Protein AF-A0A1Y6CKA3-F1 (afdb_monomer_lite)

pLDDT: mean 88.98, std 17.01, range [39.72, 98.75]

Secondary structure (DSSP, 8-state):
---------------TT----HHHHHHHHHHHHHTTPPEEEEEEEE---TTTS-SPPPSTT---TT-TTT-TTTTSTTSHHHHHHH-TTSEEEP-PPPS-TTEEEEEEEEEEEEETTEEEEEEEEEEEE-GGGHHHHTT--

Foldseek 3Di:
DDDDDDPPPPPPPPVPDPPCPPVNVVVVVVVCLVVQHAAEDEAQDQFAAQVAPPDDDDDDPLHQLQCQCSHPQHNPDCHPPPVQVVDPQKDKDDDDDDPPPQWNDWTKIWHWDQDPNGTHIYIYIYTRGRNNCSVVSVVVD

Radius of gyration: 22.12 Å; chains: 1; bounding box: 60×66×43 Å

Sequence (141 aa):
MAAKYVILCLLCICPLFAHAGLEQVKARMAEDARRGKPFVAHVTVALCDNASQGIVPVGNGLCDGDAPSKNLYWGALYGVKSYFAKHKEWLQLTADKPADTRILERVVFTRTLQYDGLPVSVYLVADAWRGKYIRGATQSY

Structure (mmCIF, N/CA/C/O backbone):
data_AF-A0A1Y6CKA3-F1
#
_entry.id   AF-A0A1Y6CKA3-F1
#
loop_
_atom_site.group_PDB
_atom_site.id
_atom_site.type_symbol
_atom_site.label_atom_id
_atom_site.label_alt_id
_atom_site.label_comp_id
_atom_site.label_asym_id
_atom_site.label_entity_id
_atom_site.label_seq_id
_atom_site.pdbx_PDB_ins_code
_atom_site.Cartn_x
_atom_site.Cartn_y
_atom_site.Cartn_z
_atom_site.occupancy
_atom_site.B_iso_or_equiv
_atom_site.auth_seq_id
_atom_site.auth_comp_id
_atom_site.auth_asym_id
_atom_site.auth_atom_id
_atom_site.pdbx_PDB_model_num
ATOM 1 N N . MET A 1 1 ? -47.623 -53.111 6.952 1.00 39.72 1 MET A N 1
ATOM 2 C CA . MET A 1 1 ? -47.319 -52.644 5.582 1.00 39.72 1 MET A CA 1
ATOM 3 C C . MET A 1 1 ? -46.892 -51.180 5.649 1.00 39.72 1 MET A C 1
ATOM 5 O O . MET A 1 1 ? -47.673 -50.362 6.103 1.00 39.72 1 MET A O 1
ATOM 9 N N . ALA A 1 2 ? -45.626 -50.935 5.292 1.00 40.84 2 ALA A N 1
ATOM 10 C CA . ALA A 1 2 ? -44.924 -49.686 4.952 1.00 40.84 2 ALA A CA 1
ATOM 11 C C . ALA A 1 2 ? -45.274 -48.360 5.673 1.00 40.84 2 ALA A C 1
ATOM 13 O O . ALA A 1 2 ? -46.186 -47.633 5.281 1.00 40.84 2 ALA A O 1
ATOM 14 N N . ALA A 1 3 ? -44.419 -47.984 6.631 1.00 41.06 3 ALA A N 1
ATOM 15 C CA . ALA A 1 3 ? -44.240 -46.607 7.085 1.00 41.06 3 ALA A CA 1
ATOM 16 C C . ALA A 1 3 ? -43.585 -45.765 5.972 1.00 41.06 3 ALA A C 1
ATOM 18 O O . ALA A 1 3 ? -42.507 -46.096 5.477 1.00 41.06 3 ALA A O 1
ATOM 19 N N . LYS A 1 4 ? -44.251 -44.681 5.562 1.00 44.41 4 LYS A N 1
ATOM 20 C CA . LYS A 1 4 ? -43.739 -43.714 4.584 1.00 44.41 4 LYS A CA 1
ATOM 21 C C . LYS A 1 4 ? -42.806 -42.728 5.291 1.00 44.41 4 LYS A C 1
ATOM 23 O O . LYS A 1 4 ? -43.269 -41.813 5.963 1.00 44.41 4 LYS A O 1
ATOM 28 N N . TYR A 1 5 ? -41.499 -42.918 5.135 1.00 44.94 5 TYR A N 1
ATOM 29 C CA . TYR A 1 5 ? -40.492 -41.929 5.512 1.00 44.94 5 TYR A CA 1
ATOM 30 C C . TYR A 1 5 ? -40.524 -40.769 4.510 1.00 44.94 5 TYR A C 1
ATOM 32 O O . TYR A 1 5 ? -40.141 -40.928 3.353 1.00 44.94 5 TYR A O 1
ATOM 40 N N . VAL A 1 6 ? -40.989 -39.600 4.948 1.00 45.78 6 VAL A N 1
ATOM 41 C CA . VAL A 1 6 ? -40.806 -38.341 4.216 1.00 45.78 6 VAL A CA 1
ATOM 42 C C . VAL A 1 6 ? -39.429 -37.806 4.597 1.00 45.78 6 VAL A C 1
ATOM 44 O O . VAL A 1 6 ? -39.242 -37.236 5.668 1.00 45.78 6 VAL A O 1
ATOM 47 N N . ILE A 1 7 ? -38.443 -38.040 3.733 1.00 48.41 7 ILE A N 1
ATOM 48 C CA . ILE A 1 7 ? -37.126 -37.406 3.819 1.00 48.41 7 ILE A CA 1
ATOM 49 C C . ILE A 1 7 ? -37.310 -35.957 3.359 1.00 48.41 7 ILE A C 1
ATOM 51 O O . ILE A 1 7 ? -37.393 -35.674 2.164 1.00 48.41 7 ILE A O 1
ATOM 55 N N . LEU A 1 8 ? -37.419 -35.035 4.316 1.00 43.16 8 LEU A N 1
ATOM 56 C CA . LEU A 1 8 ? -37.364 -33.601 4.054 1.00 43.16 8 LEU A CA 1
ATOM 57 C C . LEU A 1 8 ? -35.898 -33.236 3.788 1.00 43.16 8 LEU A C 1
ATOM 59 O O . LEU A 1 8 ? -35.121 -32.975 4.704 1.00 43.16 8 LEU A O 1
ATOM 63 N N . CYS A 1 9 ? -35.507 -33.285 2.518 1.00 42.47 9 CYS A N 1
ATOM 64 C CA . CYS A 1 9 ? -34.200 -32.837 2.060 1.00 42.47 9 CYS A CA 1
ATOM 65 C C . CYS A 1 9 ? -34.147 -31.303 2.166 1.00 42.47 9 CYS A C 1
ATOM 67 O O . CYS A 1 9 ? -34.546 -30.591 1.245 1.00 42.47 9 CYS A O 1
ATOM 69 N N . LEU A 1 10 ? -33.692 -30.790 3.312 1.00 49.69 10 LEU A N 1
ATOM 70 C CA . LEU A 1 10 ? -33.278 -29.397 3.473 1.00 49.69 10 LEU A CA 1
ATOM 71 C C . LEU A 1 10 ? -32.067 -29.167 2.564 1.00 49.69 10 LEU A C 1
ATOM 73 O O . LEU A 1 10 ? -30.923 -29.417 2.939 1.00 49.69 10 LEU A O 1
ATOM 77 N N . LEU A 1 11 ? -32.340 -28.724 1.336 1.00 48.16 11 LEU A N 1
ATOM 78 C CA . LEU A 1 11 ? -31.349 -28.128 0.452 1.00 48.16 11 LEU A CA 1
ATOM 79 C C . LEU A 1 11 ? -30.833 -26.868 1.147 1.00 48.16 11 LEU A C 1
ATOM 81 O O . LEU A 1 11 ? -31.402 -25.785 1.032 1.00 48.16 11 LEU A O 1
ATOM 85 N N . CYS A 1 12 ? -29.763 -27.038 1.916 1.00 48.03 12 CYS A N 1
ATOM 86 C CA . CYS A 1 12 ? -28.931 -25.950 2.382 1.00 48.03 12 CYS A CA 1
ATOM 87 C C . CYS A 1 12 ? -28.286 -25.355 1.126 1.00 48.03 12 CYS A C 1
ATOM 89 O O . CYS A 1 12 ? -27.246 -25.823 0.661 1.00 48.03 12 CYS A O 1
ATOM 91 N N . ILE A 1 13 ? -28.967 -24.384 0.512 1.00 52.81 13 ILE A N 1
ATOM 92 C CA . ILE A 1 13 ? -28.399 -23.547 -0.539 1.00 52.81 13 ILE A CA 1
ATOM 93 C C . ILE A 1 13 ? -27.333 -22.715 0.161 1.00 52.81 13 ILE A C 1
ATOM 95 O O . ILE A 1 13 ? -27.586 -21.623 0.657 1.00 52.81 13 ILE A O 1
ATOM 99 N N . CYS A 1 14 ? -26.143 -23.289 0.281 1.00 43.66 14 CYS A N 1
ATOM 100 C CA . CYS A 1 14 ? -24.943 -22.560 0.616 1.00 43.66 14 CYS A CA 1
ATOM 101 C C . CYS A 1 14 ? -24.697 -21.647 -0.589 1.00 43.66 14 CYS A C 1
ATOM 103 O O . CYS A 1 14 ? -24.437 -22.176 -1.675 1.00 43.66 14 CYS A O 1
ATOM 105 N N . PRO A 1 15 ? -24.814 -20.311 -0.477 1.00 49.81 15 PRO A N 1
ATOM 106 C CA . PRO A 1 15 ? -24.438 -19.445 -1.576 1.00 49.81 15 PRO A CA 1
ATOM 107 C C . PRO A 1 15 ? -22.907 -19.433 -1.603 1.00 49.81 15 PRO A C 1
ATOM 109 O O . PRO A 1 15 ? -22.259 -18.529 -1.079 1.00 49.81 15 PRO A O 1
ATOM 112 N N . LEU A 1 16 ? -22.312 -20.494 -2.153 1.00 55.41 16 LEU A N 1
ATOM 113 C CA . LEU A 1 16 ? -20.921 -20.469 -2.565 1.00 55.41 16 LEU A CA 1
ATOM 114 C C . LEU A 1 16 ? -20.828 -19.387 -3.643 1.00 55.41 16 LEU A C 1
ATOM 116 O O . LEU A 1 16 ? -21.409 -19.518 -4.717 1.00 55.41 16 LEU A O 1
ATOM 120 N N . PHE A 1 17 ? -20.108 -18.318 -3.310 1.00 53.91 17 PHE A N 1
ATOM 121 C CA . PHE A 1 17 ? -19.793 -17.179 -4.172 1.00 53.91 17 PHE A CA 1
ATOM 122 C C . PHE A 1 17 ? -20.946 -16.201 -4.440 1.00 53.91 17 PHE A C 1
ATOM 124 O O . PHE A 1 17 ? -21.201 -15.807 -5.576 1.00 53.91 17 PHE A O 1
ATOM 131 N N . ALA A 1 18 ? -21.575 -15.689 -3.379 1.00 52.72 18 ALA A N 1
ATOM 132 C CA . ALA A 1 18 ? -22.100 -14.330 -3.467 1.00 52.72 18 ALA A CA 1
ATOM 133 C C . ALA A 1 18 ? -20.900 -13.376 -3.594 1.00 52.72 18 ALA A C 1
ATOM 135 O O . ALA A 1 18 ? -20.124 -13.223 -2.650 1.00 52.72 18 ALA A O 1
ATOM 136 N N . HIS A 1 19 ? -20.726 -12.756 -4.765 1.00 57.09 19 HIS A N 1
ATOM 137 C CA . HIS A 1 19 ? -19.930 -11.535 -4.879 1.00 57.09 19 HIS A CA 1
ATOM 138 C C . HIS A 1 19 ? -20.427 -10.608 -3.771 1.00 57.09 19 HIS A C 1
ATOM 140 O O . HIS A 1 19 ? -21.619 -10.297 -3.758 1.00 57.09 19 HIS A O 1
ATOM 146 N N . ALA A 1 20 ? -19.569 -10.270 -2.803 1.00 66.25 20 ALA A N 1
ATOM 147 C CA . ALA A 1 20 ? -20.004 -9.483 -1.663 1.00 66.25 20 ALA A CA 1
ATOM 148 C C . ALA A 1 20 ? -20.470 -8.122 -2.185 1.00 66.25 20 ALA A C 1
ATOM 150 O O . ALA A 1 20 ? -19.655 -7.258 -2.510 1.00 66.25 20 ALA A O 1
ATOM 151 N N . GLY A 1 21 ? -21.782 -7.952 -2.319 1.00 86.75 21 GLY A N 1
ATOM 152 C CA . GLY A 1 21 ? -22.375 -6.692 -2.716 1.00 86.75 21 GLY A CA 1
ATOM 153 C C . GLY A 1 21 ? -21.990 -5.622 -1.702 1.00 86.75 21 GLY A C 1
ATOM 154 O O . GLY A 1 21 ? -21.694 -5.923 -0.541 1.00 86.75 21 GLY A O 1
ATOM 155 N N . LEU A 1 22 ? -22.019 -4.360 -2.125 1.00 89.62 22 LEU A N 1
ATOM 156 C CA . LEU A 1 22 ? -21.676 -3.226 -1.266 1.00 89.62 22 LEU A CA 1
ATOM 157 C C . LEU A 1 22 ? -22.387 -3.291 0.101 1.00 89.62 22 LEU A C 1
ATOM 159 O O . LEU A 1 22 ? -21.769 -3.045 1.133 1.00 89.62 22 LEU A O 1
ATOM 163 N N . GLU A 1 23 ? -23.655 -3.704 0.123 1.00 92.56 23 GLU A N 1
ATOM 164 C CA . GLU A 1 23 ? -24.443 -3.842 1.353 1.00 92.56 23 GLU A CA 1
ATOM 165 C C . GLU A 1 23 ? -23.929 -4.943 2.288 1.00 92.56 23 GLU A C 1
ATOM 167 O O . GLU A 1 23 ? -23.888 -4.762 3.502 1.00 92.56 23 GLU A O 1
ATOM 172 N N . GLN A 1 24 ? -23.449 -6.060 1.745 1.00 92.38 24 GLN A N 1
ATOM 173 C CA . GLN A 1 24 ? -22.862 -7.141 2.543 1.00 92.38 24 GLN A CA 1
ATOM 174 C C . GLN A 1 24 ? -21.509 -6.719 3.129 1.00 92.38 24 GLN A C 1
ATOM 176 O O . GLN A 1 24 ? -21.198 -7.049 4.274 1.00 92.38 24 GLN A O 1
ATOM 181 N N . VAL A 1 25 ? -20.720 -5.945 2.373 1.00 91.88 25 VAL A N 1
ATOM 182 C CA . VAL A 1 25 ? -19.469 -5.348 2.865 1.00 91.88 25 VAL A CA 1
ATOM 183 C C . VAL A 1 25 ? -19.750 -4.379 4.011 1.00 91.88 25 VAL A C 1
ATOM 185 O O . VAL A 1 25 ? -19.129 -4.505 5.064 1.00 91.88 25 VAL A O 1
ATOM 188 N N . LYS A 1 26 ? -20.721 -3.474 3.850 1.00 93.12 26 LYS A N 1
ATOM 189 C CA . LYS A 1 26 ? -21.136 -2.534 4.903 1.00 93.12 26 LYS A CA 1
ATOM 190 C C . LYS A 1 26 ? -21.644 -3.252 6.153 1.00 93.12 26 LYS A C 1
ATOM 192 O O . LYS A 1 26 ? -21.233 -2.906 7.257 1.00 93.12 26 LYS A O 1
ATOM 197 N N . ALA A 1 27 ? -22.487 -4.275 5.992 1.00 95.00 27 ALA A N 1
ATOM 198 C CA . ALA A 1 27 ? -23.012 -5.056 7.111 1.00 95.00 27 ALA A CA 1
ATOM 199 C C . ALA A 1 27 ? -21.887 -5.749 7.897 1.00 95.00 27 ALA A C 1
ATOM 201 O O . ALA A 1 27 ? -21.861 -5.685 9.128 1.00 95.00 27 ALA A O 1
ATOM 202 N N . ARG A 1 28 ? -20.917 -6.346 7.191 1.00 95.12 28 ARG A N 1
ATOM 203 C CA . ARG A 1 28 ? -19.720 -6.930 7.809 1.00 95.12 28 ARG A CA 1
ATOM 204 C C . ARG A 1 28 ? -18.889 -5.874 8.534 1.00 95.12 28 ARG A C 1
ATOM 206 O O . ARG A 1 28 ? -18.522 -6.098 9.680 1.00 95.12 28 ARG A O 1
ATOM 213 N N . MET A 1 29 ? -18.618 -4.733 7.899 1.00 95.69 29 MET A N 1
ATOM 214 C CA . MET A 1 29 ? -17.854 -3.643 8.516 1.00 95.69 29 MET A CA 1
ATOM 215 C C . MET A 1 29 ? -18.529 -3.120 9.788 1.00 95.69 29 MET A C 1
ATOM 217 O O . MET A 1 29 ? -17.853 -2.902 10.788 1.00 95.69 29 MET A O 1
ATOM 221 N N . ALA A 1 30 ? -19.857 -2.981 9.794 1.00 96.44 30 ALA A N 1
ATOM 222 C CA . ALA A 1 30 ? -20.595 -2.584 10.990 1.00 96.44 30 ALA A CA 1
ATOM 223 C C . ALA A 1 30 ? -20.471 -3.612 12.125 1.00 96.44 30 ALA A C 1
ATOM 225 O O . ALA A 1 30 ? -20.315 -3.236 13.286 1.00 96.44 30 ALA A O 1
ATOM 226 N N . GLU A 1 31 ? -20.501 -4.905 11.805 1.00 97.06 31 GLU A N 1
ATOM 227 C CA . GLU A 1 31 ? -20.289 -5.961 12.797 1.00 97.06 31 GLU A CA 1
ATOM 228 C C . GLU A 1 31 ? -18.849 -5.999 13.318 1.00 97.06 31 GLU A C 1
ATOM 230 O O . GLU A 1 31 ? -18.630 -6.102 14.524 1.00 97.06 31 GLU A O 1
ATOM 235 N N . ASP A 1 32 ? -17.858 -5.868 12.436 1.00 97.38 32 ASP A N 1
ATOM 236 C CA . ASP A 1 32 ? -16.451 -5.814 12.828 1.00 97.38 32 ASP A CA 1
ATOM 237 C C . ASP A 1 32 ? -16.179 -4.602 13.738 1.00 97.38 32 ASP A C 1
ATOM 239 O O . ASP A 1 32 ? -15.533 -4.765 14.775 1.00 97.38 32 ASP A O 1
ATOM 243 N N . ALA A 1 33 ? -16.761 -3.433 13.440 1.00 97.56 33 ALA A N 1
ATOM 244 C CA . ALA A 1 33 ? -16.677 -2.247 14.295 1.00 97.56 33 ALA A CA 1
ATOM 245 C C . ALA A 1 33 ? -17.283 -2.485 15.688 1.00 97.56 33 ALA A C 1
ATOM 247 O O . ALA A 1 33 ? -16.625 -2.220 16.695 1.00 97.56 33 ALA A O 1
ATOM 248 N N . ARG A 1 34 ? -18.497 -3.055 15.771 1.00 97.38 34 ARG A N 1
ATOM 249 C CA . ARG A 1 34 ? -19.136 -3.408 17.058 1.00 97.38 34 ARG A CA 1
ATOM 250 C C . ARG A 1 34 ? -18.309 -4.394 17.881 1.00 97.38 34 ARG A C 1
ATOM 252 O O . ARG A 1 34 ? -18.351 -4.360 19.107 1.00 97.38 34 ARG A O 1
ATOM 259 N N . ARG A 1 35 ? -17.549 -5.264 17.215 1.00 97.38 35 ARG A N 1
ATOM 260 C CA . ARG A 1 35 ? -16.660 -6.251 17.842 1.00 97.38 35 ARG A CA 1
ATOM 261 C C . ARG A 1 35 ? -15.259 -5.714 18.145 1.00 97.38 35 ARG A C 1
ATOM 263 O O . ARG A 1 35 ? -14.416 -6.490 18.591 1.00 97.38 35 ARG A O 1
ATOM 270 N N . GLY A 1 36 ? -14.990 -4.433 17.882 1.00 96.56 36 GLY A N 1
ATOM 271 C CA . GLY A 1 36 ? -13.677 -3.820 18.087 1.00 96.56 36 GLY A CA 1
ATOM 272 C C . GLY A 1 36 ? -12.588 -4.358 17.154 1.00 96.56 36 GLY A C 1
ATOM 273 O O . GLY A 1 36 ? -11.403 -4.266 17.470 1.00 96.56 36 GLY A O 1
ATOM 274 N N . LYS A 1 37 ? -12.964 -4.954 16.019 1.00 98.00 37 LYS A N 1
ATOM 275 C CA . LYS A 1 37 ? -12.009 -5.411 15.009 1.00 98.00 37 LYS A CA 1
ATOM 276 C C . LYS A 1 37 ? -11.596 -4.253 14.101 1.00 98.00 37 LYS A C 1
ATOM 278 O O . LYS A 1 37 ? -12.425 -3.400 13.782 1.00 98.00 37 LYS A O 1
ATOM 283 N N . PRO A 1 38 ? -10.339 -4.234 13.636 1.00 97.75 38 PRO A N 1
ATOM 284 C CA . PRO A 1 38 ? -9.888 -3.203 12.724 1.00 97.75 38 PRO A CA 1
ATOM 285 C C . PRO A 1 38 ? -10.446 -3.400 11.313 1.00 97.75 38 PRO A C 1
ATOM 287 O O . PRO A 1 38 ? -10.727 -4.522 10.885 1.00 97.75 38 PRO A O 1
ATOM 290 N N . PHE A 1 39 ? -10.504 -2.3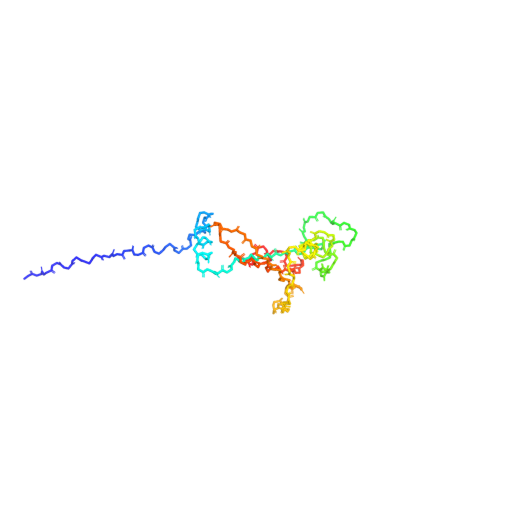13 10.549 1.00 98.12 39 PHE A N 1
ATOM 291 C CA . PHE A 1 39 ? -10.678 -2.384 9.101 1.00 98.12 39 PHE A CA 1
ATOM 292 C C . PHE A 1 39 ? -9.320 -2.516 8.426 1.00 98.12 39 PHE A C 1
ATOM 294 O O . PHE A 1 39 ? -8.372 -1.816 8.777 1.00 98.12 39 PHE A O 1
ATOM 301 N N . VAL A 1 40 ? -9.227 -3.399 7.437 1.00 97.19 40 VAL A N 1
ATOM 302 C CA . VAL A 1 40 ? -7.996 -3.611 6.675 1.00 97.19 40 VAL A CA 1
ATOM 303 C C . VAL A 1 40 ? -8.306 -3.455 5.196 1.00 97.19 40 VAL A C 1
ATOM 305 O O . VAL A 1 40 ? -9.131 -4.184 4.649 1.00 97.19 40 VAL A O 1
ATOM 308 N N . ALA A 1 41 ? -7.640 -2.501 4.557 1.00 96.62 41 ALA A N 1
ATOM 309 C CA . ALA A 1 41 ? -7.632 -2.338 3.114 1.00 96.62 41 ALA A CA 1
ATOM 310 C C . ALA A 1 41 ? -6.286 -2.830 2.580 1.00 96.62 41 ALA A C 1
ATOM 312 O O . ALA A 1 41 ? -5.237 -2.296 2.947 1.00 96.62 41 ALA A O 1
ATOM 313 N N . HIS A 1 42 ? -6.313 -3.845 1.717 1.00 96.62 42 HIS A N 1
ATOM 314 C CA . HIS A 1 42 ? -5.129 -4.293 0.990 1.00 96.62 42 HIS A CA 1
ATOM 315 C C . HIS A 1 42 ? -5.141 -3.688 -0.411 1.00 96.62 42 HIS A C 1
ATOM 317 O O . HIS A 1 42 ? -6.066 -3.909 -1.188 1.00 96.62 42 HIS A O 1
ATOM 323 N N . VAL A 1 43 ? -4.124 -2.890 -0.718 1.00 97.56 43 VAL A N 1
ATOM 324 C CA . VAL A 1 43 ? -3.952 -2.219 -2.003 1.00 97.56 43 VAL A CA 1
ATOM 325 C C . VAL A 1 43 ? -2.817 -2.887 -2.762 1.00 97.56 43 VAL A C 1
ATOM 327 O O . VAL A 1 43 ? -1.658 -2.833 -2.356 1.00 97.56 43 VAL A O 1
ATOM 330 N N . THR A 1 44 ? -3.145 -3.482 -3.900 1.00 97.62 44 THR A N 1
ATOM 331 C CA . THR A 1 44 ? -2.148 -3.962 -4.856 1.00 97.62 44 THR A CA 1
ATOM 332 C C . THR A 1 44 ? -1.862 -2.866 -5.875 1.00 97.62 44 THR A C 1
ATOM 334 O O . THR A 1 44 ? -2.764 -2.424 -6.585 1.00 97.62 44 THR A O 1
ATOM 337 N N . VAL A 1 45 ? -0.606 -2.424 -5.955 1.00 97.69 45 VAL A N 1
ATOM 338 C CA . VAL A 1 45 ? -0.162 -1.405 -6.910 1.00 97.69 45 VAL A CA 1
ATOM 339 C C . VAL A 1 45 ? 0.725 -2.058 -7.956 1.00 97.69 45 VAL A C 1
ATOM 341 O O . VAL A 1 45 ? 1.876 -2.391 -7.685 1.00 97.69 45 VAL A O 1
ATOM 344 N N . ALA A 1 46 ? 0.198 -2.222 -9.166 1.00 96.94 46 ALA A N 1
ATOM 345 C CA . ALA A 1 46 ? 1.005 -2.596 -10.318 1.00 96.94 46 ALA A CA 1
ATOM 346 C C . ALA A 1 46 ? 1.900 -1.408 -10.699 1.00 96.94 46 ALA A C 1
ATOM 348 O O . ALA A 1 46 ? 1.391 -0.389 -11.164 1.00 96.94 46 ALA A O 1
ATOM 349 N N . LEU A 1 47 ? 3.212 -1.506 -10.466 1.00 97.50 47 LEU A N 1
ATOM 350 C CA . LEU A 1 47 ? 4.138 -0.436 -10.831 1.00 97.50 47 LEU A CA 1
ATOM 351 C C . LEU A 1 47 ? 4.115 -0.227 -12.343 1.00 97.50 47 LEU A C 1
ATOM 353 O O . LEU A 1 47 ? 4.127 -1.191 -13.109 1.00 97.50 47 LEU A O 1
ATOM 357 N N . CYS A 1 48 ? 4.086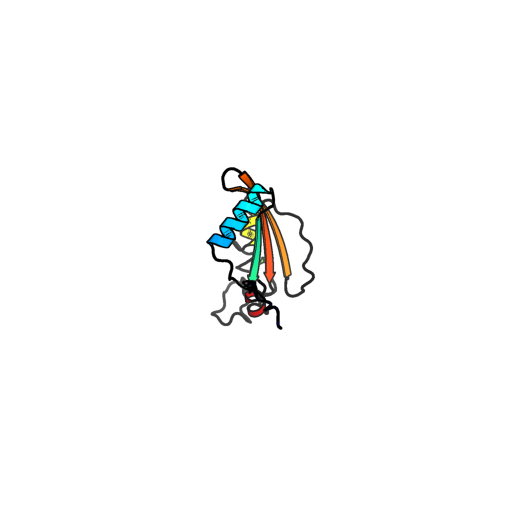 1.032 -12.774 1.00 96.06 48 CYS A N 1
ATOM 358 C CA . CYS A 1 48 ? 4.097 1.312 -14.201 1.00 96.06 48 CYS A CA 1
ATOM 359 C C . CYS A 1 48 ? 5.460 0.928 -14.789 1.00 96.06 48 CYS A C 1
ATOM 361 O O . CYS A 1 48 ? 6.492 1.103 -14.135 1.00 96.06 48 CYS A O 1
ATOM 363 N N . ASP A 1 49 ? 5.458 0.382 -16.000 1.00 97.06 49 ASP A N 1
ATOM 364 C CA . ASP A 1 49 ? 6.661 -0.115 -16.652 1.00 97.06 49 ASP A CA 1
ATOM 365 C C . ASP A 1 49 ? 6.563 0.083 -18.160 1.00 97.06 49 ASP A C 1
ATOM 367 O O . ASP A 1 49 ? 5.798 -0.606 -18.837 1.00 97.06 49 ASP A O 1
ATOM 371 N N . ASN A 1 50 ? 7.359 1.008 -18.698 1.00 96.19 50 ASN A N 1
ATOM 372 C CA . ASN A 1 50 ? 7.354 1.323 -20.127 1.00 96.19 50 ASN A CA 1
ATOM 373 C C . ASN A 1 50 ? 7.631 0.097 -21.014 1.00 96.19 50 ASN A C 1
ATOM 375 O O . ASN A 1 50 ? 7.195 0.079 -22.163 1.00 96.19 50 ASN A O 1
ATOM 379 N N . ALA A 1 51 ? 8.328 -0.921 -20.496 1.00 94.81 51 ALA A N 1
ATOM 380 C CA . ALA A 1 51 ? 8.647 -2.135 -21.240 1.00 94.81 51 ALA A CA 1
ATOM 381 C C . ALA A 1 51 ? 7.468 -3.121 -21.359 1.00 94.81 51 ALA A C 1
ATOM 383 O O . ALA A 1 51 ? 7.427 -3.889 -22.319 1.00 94.81 51 ALA A O 1
ATOM 384 N N . SER A 1 52 ? 6.512 -3.117 -20.421 1.00 93.25 52 SER A N 1
ATOM 385 C CA . SER A 1 52 ? 5.452 -4.140 -20.351 1.00 93.25 52 SER A CA 1
ATOM 386 C C . SER A 1 52 ? 4.016 -3.610 -20.279 1.00 93.25 52 SER A C 1
ATOM 388 O O . SER A 1 52 ? 3.080 -4.386 -20.464 1.00 93.25 52 SER A O 1
ATOM 390 N N . GLN A 1 53 ? 3.808 -2.306 -20.068 1.00 86.75 53 GLN A N 1
ATOM 391 C CA . GLN A 1 53 ? 2.475 -1.723 -19.854 1.00 86.75 53 GLN A CA 1
ATOM 392 C C . GLN A 1 53 ? 1.545 -1.740 -21.081 1.00 86.75 53 GLN A C 1
ATOM 394 O O . GLN A 1 53 ? 0.331 -1.634 -20.926 1.00 86.75 53 GLN A O 1
ATOM 399 N N . GLY A 1 54 ? 2.088 -1.836 -22.301 1.00 87.31 54 GLY A N 1
ATOM 400 C CA . GLY A 1 54 ? 1.291 -1.876 -23.538 1.00 87.31 54 GLY A CA 1
ATOM 401 C C . GLY A 1 54 ? 0.570 -0.568 -23.908 1.00 87.31 54 GLY A C 1
ATOM 402 O O . GLY A 1 54 ? -0.260 -0.569 -24.812 1.00 87.31 54 GLY A O 1
ATOM 403 N N . ILE A 1 55 ? 0.888 0.540 -23.234 1.00 89.06 55 ILE A N 1
ATOM 404 C CA . ILE A 1 55 ? 0.399 1.900 -23.510 1.00 89.06 55 ILE A CA 1
ATOM 405 C C . ILE A 1 55 ? 1.572 2.852 -23.795 1.00 89.06 55 ILE A C 1
ATOM 407 O O . ILE A 1 55 ? 2.736 2.479 -23.630 1.00 89.06 55 ILE A O 1
ATOM 411 N N . VAL A 1 56 ? 1.262 4.087 -24.211 1.00 92.44 56 VAL A N 1
ATOM 412 C CA . VAL A 1 56 ? 2.259 5.124 -24.534 1.00 92.44 56 VAL A CA 1
ATOM 413 C C . VAL A 1 56 ? 3.272 5.288 -23.387 1.00 92.44 56 VAL A C 1
ATOM 415 O O . VAL A 1 56 ? 2.853 5.489 -22.244 1.00 92.44 56 VAL A O 1
ATOM 418 N N . PRO A 1 57 ? 4.590 5.221 -23.668 1.00 93.31 57 PRO A N 1
ATOM 419 C CA . PRO A 1 57 ? 5.618 5.385 -22.650 1.00 93.31 57 PRO A CA 1
ATOM 420 C C . PRO A 1 57 ? 5.517 6.711 -21.896 1.00 93.31 57 PRO A C 1
ATOM 422 O O . PRO A 1 57 ? 5.335 7.777 -22.486 1.00 93.31 57 PRO A O 1
ATOM 425 N N . VAL A 1 58 ? 5.706 6.645 -20.583 1.00 90.25 58 VAL A N 1
ATOM 426 C CA . VAL A 1 58 ? 5.810 7.816 -19.711 1.00 90.25 58 VAL A CA 1
ATOM 427 C C . VAL A 1 58 ? 7.273 8.264 -19.670 1.00 90.25 58 VAL A C 1
ATOM 429 O O . VAL A 1 58 ? 8.177 7.456 -19.447 1.00 90.25 58 VAL A O 1
ATOM 432 N N . GLY A 1 59 ? 7.520 9.557 -19.885 1.00 87.12 59 GLY A N 1
ATOM 433 C CA . GLY A 1 59 ? 8.866 10.136 -19.853 1.00 87.12 59 GLY A CA 1
ATOM 434 C C . GLY A 1 59 ? 9.483 10.235 -18.448 1.00 87.12 59 GLY A C 1
ATOM 435 O O . GLY A 1 59 ? 8.912 9.809 -17.444 1.00 87.12 59 GLY A O 1
ATOM 436 N N . ASN A 1 60 ? 10.664 10.856 -18.374 1.00 83.50 60 ASN A N 1
ATOM 437 C CA . ASN A 1 60 ? 11.336 11.261 -17.127 1.00 83.50 60 ASN A CA 1
ATOM 438 C C . ASN A 1 60 ? 11.731 10.123 -16.164 1.00 83.50 60 ASN A C 1
ATOM 440 O O . ASN A 1 60 ? 11.974 10.375 -14.986 1.00 83.50 60 ASN A O 1
ATOM 444 N N . GLY A 1 61 ? 11.799 8.874 -16.637 1.00 88.25 61 GLY A N 1
ATOM 445 C CA . GLY A 1 61 ? 12.216 7.729 -15.814 1.00 88.25 61 GLY A CA 1
ATOM 446 C C . GLY A 1 61 ? 11.247 7.377 -14.678 1.00 88.25 61 GLY A C 1
ATOM 447 O O . GLY A 1 61 ? 11.607 6.615 -13.787 1.00 88.25 61 GLY A O 1
ATOM 448 N N . LEU A 1 62 ? 10.020 7.911 -14.704 1.00 94.00 62 LEU A N 1
ATOM 449 C CA . LEU A 1 62 ? 8.986 7.641 -13.697 1.00 94.00 62 LEU A CA 1
ATOM 450 C C . LEU A 1 62 ? 8.334 6.261 -13.863 1.00 94.00 62 LEU A C 1
ATOM 452 O O . LEU A 1 62 ? 7.517 5.865 -13.035 1.00 94.00 62 LEU A O 1
ATOM 456 N N . CYS A 1 63 ? 8.668 5.553 -14.942 1.00 95.75 63 CYS A N 1
ATOM 457 C CA . CYS A 1 63 ? 8.002 4.327 -15.357 1.00 95.75 63 CYS A CA 1
ATOM 458 C C . CYS A 1 63 ? 8.972 3.185 -15.628 1.00 95.75 63 CYS A C 1
ATOM 460 O O . CYS A 1 63 ? 8.997 2.580 -16.700 1.00 95.75 63 CYS A O 1
ATOM 462 N N . ASP A 1 64 ? 9.793 2.951 -14.609 1.00 96.88 64 ASP A N 1
ATOM 463 C CA . ASP A 1 64 ? 10.613 1.764 -14.427 1.00 96.88 64 ASP A CA 1
ATOM 464 C C . ASP A 1 64 ? 9.926 0.864 -13.385 1.00 96.88 64 ASP A C 1
ATOM 466 O O . ASP A 1 64 ? 9.759 1.249 -12.216 1.00 96.88 64 ASP A O 1
ATOM 470 N N . GLY A 1 65 ? 9.501 -0.323 -13.825 1.00 96.94 65 GLY A N 1
ATOM 471 C CA . GLY A 1 65 ? 8.784 -1.299 -13.006 1.00 96.94 65 GLY A CA 1
ATOM 472 C C . GLY A 1 65 ? 9.618 -1.957 -11.905 1.00 96.94 65 GLY A C 1
ATOM 473 O O . GLY A 1 65 ? 9.043 -2.683 -11.089 1.00 96.94 65 GLY A O 1
ATOM 474 N N . ASP A 1 66 ? 10.931 -1.718 -11.875 1.00 97.56 66 ASP A N 1
ATOM 475 C CA . ASP A 1 66 ? 11.881 -2.234 -10.886 1.00 97.56 66 ASP A CA 1
ATOM 476 C C . ASP A 1 66 ? 12.358 -1.160 -9.887 1.00 97.56 66 ASP A C 1
ATOM 478 O O . ASP A 1 66 ? 13.048 -1.482 -8.916 1.00 97.56 66 ASP A O 1
ATOM 482 N N . ALA A 1 67 ? 11.956 0.105 -10.071 1.00 97.44 67 ALA A N 1
ATOM 483 C CA . ALA A 1 67 ? 12.397 1.248 -9.267 1.00 97.44 67 ALA A CA 1
ATOM 484 C C . ALA A 1 67 ? 11.259 1.865 -8.418 1.00 97.44 67 ALA A C 1
ATOM 486 O O . ALA A 1 67 ? 10.802 2.978 -8.702 1.00 97.44 67 ALA A O 1
ATOM 487 N N . PRO A 1 68 ? 10.805 1.212 -7.325 1.00 97.25 68 PRO A N 1
ATOM 488 C CA . PRO A 1 68 ? 9.626 1.638 -6.561 1.00 97.25 68 PRO A CA 1
ATOM 489 C C . PRO A 1 68 ? 9.723 3.075 -6.025 1.00 97.25 68 PRO A C 1
ATOM 491 O O . PRO A 1 68 ? 8.736 3.807 -6.045 1.00 97.25 68 PRO A O 1
ATOM 494 N N . SER A 1 69 ? 10.909 3.529 -5.606 1.00 97.00 69 SER A N 1
ATOM 495 C CA . SER A 1 69 ? 11.110 4.880 -5.056 1.00 97.00 69 SER A CA 1
ATOM 496 C C . SER A 1 69 ? 10.889 6.011 -6.067 1.00 97.00 69 SER A C 1
ATOM 498 O O . SER A 1 69 ? 10.564 7.125 -5.662 1.00 97.00 69 SER A O 1
ATOM 500 N N . LYS A 1 70 ? 11.041 5.737 -7.367 1.00 96.88 70 LYS A N 1
ATOM 501 C CA . LYS A 1 70 ? 10.861 6.706 -8.462 1.00 96.88 70 LYS A CA 1
ATOM 502 C C . LYS A 1 70 ? 9.608 6.435 -9.293 1.00 96.88 70 LYS A C 1
ATOM 504 O O . LYS A 1 70 ? 9.289 7.226 -10.175 1.00 96.88 70 LYS A O 1
ATOM 509 N N . ASN A 1 71 ? 8.909 5.332 -9.028 1.00 97.88 71 ASN A N 1
ATOM 510 C CA . ASN A 1 71 ? 7.763 4.933 -9.826 1.00 97.88 71 ASN A CA 1
ATOM 511 C C . ASN A 1 71 ? 6.568 5.865 -9.587 1.00 97.88 71 ASN A C 1
ATOM 513 O O . ASN A 1 71 ? 6.238 6.173 -8.435 1.00 97.88 71 ASN A O 1
ATOM 517 N N . LEU A 1 72 ? 5.907 6.269 -10.675 1.00 96.44 72 LEU A N 1
ATOM 518 C CA . LEU A 1 72 ? 4.771 7.195 -10.688 1.00 96.44 72 LEU A CA 1
ATOM 519 C C . LEU A 1 72 ? 3.645 6.787 -9.729 1.00 96.44 72 LEU A C 1
ATOM 521 O O . LEU A 1 72 ? 3.036 7.646 -9.096 1.00 96.44 72 LEU A O 1
ATOM 525 N N . TYR A 1 73 ? 3.372 5.487 -9.607 1.00 97.00 73 TYR A N 1
ATOM 526 C CA . TYR A 1 73 ? 2.252 4.987 -8.805 1.00 97.00 73 TYR A CA 1
ATOM 527 C C . TYR A 1 73 ? 2.628 4.687 -7.351 1.00 97.00 73 TYR A C 1
ATOM 529 O O . TYR A 1 73 ? 1.754 4.368 -6.543 1.00 97.00 73 TYR A O 1
ATOM 537 N N . TRP A 1 74 ? 3.906 4.821 -6.983 1.00 98.38 74 TRP A N 1
ATOM 538 C CA . TRP A 1 74 ? 4.401 4.399 -5.674 1.00 98.38 74 TRP A CA 1
ATOM 539 C C . TRP A 1 74 ? 5.210 5.461 -4.928 1.00 98.38 74 TRP A C 1
ATOM 541 O O . TRP A 1 74 ? 4.685 6.099 -4.016 1.00 98.38 74 TRP A O 1
ATOM 551 N N . GLY A 1 75 ? 6.487 5.633 -5.274 1.00 97.75 75 GLY A N 1
ATOM 552 C CA . GLY A 1 75 ? 7.413 6.494 -4.538 1.00 97.75 75 GLY A CA 1
ATOM 553 C C . GLY A 1 75 ? 7.547 7.910 -5.097 1.0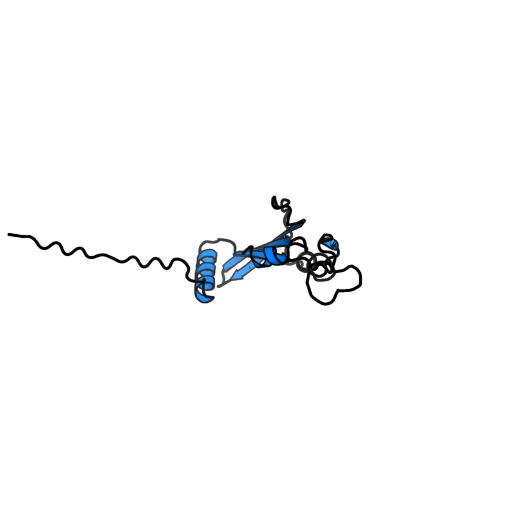0 97.75 75 GLY A C 1
ATOM 554 O O . GLY A 1 75 ? 7.868 8.832 -4.346 1.00 97.75 75 GLY A O 1
ATOM 555 N N . ALA A 1 76 ? 7.264 8.138 -6.380 1.00 96.75 76 ALA A N 1
ATOM 556 C CA . ALA A 1 76 ? 7.360 9.481 -6.943 1.00 96.75 76 ALA A CA 1
ATOM 557 C C . ALA A 1 76 ? 6.159 10.347 -6.556 1.00 96.75 76 ALA A C 1
ATOM 559 O O . ALA A 1 76 ? 5.017 9.905 -6.616 1.00 96.75 76 ALA A O 1
ATOM 560 N N . LEU A 1 77 ? 6.425 11.617 -6.228 1.00 91.94 77 LEU A N 1
ATOM 561 C CA . LEU A 1 77 ? 5.424 12.669 -6.017 1.00 91.94 77 LEU A CA 1
ATOM 562 C C . LEU A 1 77 ? 4.276 12.256 -5.073 1.00 91.94 77 LEU A C 1
ATOM 564 O O . LEU A 1 77 ? 4.417 12.377 -3.852 1.00 91.94 77 LEU A O 1
ATOM 568 N N . TYR A 1 78 ? 3.155 11.813 -5.644 1.00 95.44 78 TYR A N 1
ATOM 569 C CA . TYR A 1 78 ? 1.908 11.445 -4.972 1.00 95.44 78 TYR A CA 1
ATOM 570 C C . TYR A 1 78 ? 1.545 9.965 -5.156 1.00 95.44 78 TYR A C 1
ATOM 572 O O . TYR A 1 78 ? 0.393 9.592 -4.952 1.00 95.44 78 TYR A O 1
ATOM 580 N N . GLY A 1 79 ? 2.502 9.117 -5.542 1.00 97.62 79 GLY A N 1
ATOM 581 C CA . GLY A 1 79 ? 2.314 7.669 -5.530 1.00 97.62 79 GLY A CA 1
ATOM 582 C C . GLY A 1 79 ? 1.917 7.165 -4.138 1.00 97.62 79 GLY A C 1
ATOM 583 O O . GLY A 1 79 ? 2.124 7.860 -3.143 1.00 97.62 79 GLY A O 1
ATOM 584 N N . VAL A 1 80 ? 1.339 5.965 -4.057 1.00 98.44 80 VAL A N 1
ATOM 585 C CA . VAL A 1 80 ? 0.649 5.465 -2.850 1.00 98.44 80 VAL A CA 1
ATOM 586 C C . VAL A 1 80 ? 1.491 5.620 -1.581 1.00 98.44 80 VAL A C 1
ATOM 588 O O . VAL A 1 80 ? 1.059 6.290 -0.643 1.00 98.44 80 VAL A O 1
ATOM 591 N N . LYS A 1 81 ? 2.719 5.086 -1.557 1.00 98.38 81 LYS A N 1
ATOM 592 C CA . LYS A 1 81 ? 3.616 5.215 -0.398 1.00 98.38 81 LYS A CA 1
ATOM 593 C C . LYS A 1 81 ? 3.862 6.681 -0.035 1.00 98.38 81 LYS A C 1
ATOM 595 O O . LYS A 1 81 ? 3.743 7.053 1.130 1.00 98.38 81 LYS A O 1
ATOM 600 N N . SER A 1 82 ? 4.199 7.507 -1.024 1.00 98.25 82 SER A N 1
ATOM 601 C CA . SER A 1 82 ? 4.524 8.921 -0.813 1.00 98.25 82 SER A CA 1
ATOM 602 C C . SER A 1 82 ? 3.321 9.756 -0.386 1.00 98.25 82 SER A C 1
ATOM 604 O O . SER A 1 82 ? 3.484 10.680 0.406 1.00 98.25 82 SER A O 1
ATOM 606 N N . TYR A 1 83 ? 2.120 9.438 -0.869 1.00 98.19 83 TYR A N 1
ATOM 607 C CA . TYR A 1 83 ? 0.888 10.083 -0.440 1.00 98.19 83 TYR A CA 1
ATOM 608 C C . TYR A 1 83 ? 0.653 9.828 1.048 1.00 98.19 83 TYR A C 1
ATOM 610 O O . TYR A 1 83 ? 0.643 10.779 1.827 1.00 98.19 83 TYR A O 1
ATOM 618 N N . PHE A 1 84 ? 0.548 8.566 1.468 1.00 98.12 84 PHE A N 1
ATOM 619 C CA . PHE A 1 84 ? 0.238 8.239 2.862 1.00 98.12 84 PHE A CA 1
ATOM 620 C C . PHE A 1 84 ? 1.343 8.679 3.829 1.00 98.12 84 PHE A C 1
ATOM 622 O O . PHE A 1 84 ? 1.033 9.233 4.877 1.00 98.12 84 PHE A O 1
ATOM 629 N N . ALA A 1 85 ? 2.621 8.561 3.453 1.00 97.88 85 ALA A N 1
ATOM 630 C CA . ALA A 1 85 ? 3.734 9.014 4.293 1.00 97.88 85 ALA A CA 1
ATOM 631 C C . ALA A 1 85 ? 3.760 10.538 4.536 1.00 97.88 85 ALA A C 1
ATOM 633 O O . ALA A 1 85 ? 4.325 10.991 5.529 1.00 97.88 85 ALA A O 1
ATOM 634 N N . LYS A 1 86 ? 3.169 11.346 3.644 1.00 97.38 86 LYS A N 1
ATOM 635 C CA . LYS A 1 86 ? 3.084 12.811 3.805 1.00 97.38 86 LYS A CA 1
ATOM 636 C C . LYS A 1 86 ? 1.930 13.257 4.709 1.00 97.38 86 LYS A C 1
ATOM 638 O O . LYS A 1 86 ? 1.945 14.392 5.184 1.00 97.38 86 LYS A O 1
ATOM 643 N N . HIS A 1 87 ? 0.935 12.401 4.923 1.00 97.12 87 HIS A N 1
ATOM 644 C CA . HIS A 1 87 ? -0.290 12.730 5.649 1.00 97.12 87 HIS A CA 1
ATOM 645 C C . HIS A 1 87 ? -0.156 12.336 7.122 1.00 97.12 87 HIS A C 1
ATOM 647 O O . HIS A 1 87 ? -0.062 11.160 7.457 1.00 97.12 87 HIS A O 1
ATOM 653 N N . LYS A 1 88 ? -0.134 13.334 8.014 1.00 96.06 88 LYS A N 1
ATOM 654 C CA . LYS A 1 88 ? 0.188 13.160 9.445 1.00 96.06 88 LYS A CA 1
ATOM 655 C C . LYS A 1 88 ? -0.823 12.308 10.209 1.00 96.06 88 LYS A C 1
ATOM 657 O O . LYS A 1 88 ? -0.502 11.792 11.274 1.00 96.06 88 LYS A O 1
ATOM 662 N N . GLU A 1 89 ? -2.042 12.191 9.702 1.00 97.06 89 GLU A N 1
ATOM 663 C CA . GLU A 1 89 ? -3.074 11.340 10.280 1.00 97.06 89 GLU A CA 1
ATOM 664 C C . GLU A 1 89 ? -2.821 9.846 10.051 1.00 97.06 89 GLU A C 1
ATOM 666 O O . GLU A 1 89 ? -3.477 9.024 10.686 1.00 97.06 89 GLU A O 1
ATOM 671 N N . TRP A 1 90 ? -1.879 9.496 9.171 1.00 98.31 90 TRP A N 1
ATOM 672 C CA . TRP A 1 90 ? -1.428 8.132 8.942 1.00 98.31 90 TRP A CA 1
ATOM 673 C C . TRP A 1 90 ? -0.082 7.889 9.619 1.00 98.31 90 TRP A C 1
ATOM 675 O O . TRP A 1 90 ? 0.913 8.558 9.347 1.00 98.31 90 TRP A O 1
ATOM 685 N N . LEU A 1 91 ? -0.036 6.872 10.472 1.00 98.38 91 LEU A N 1
ATOM 686 C CA . LEU A 1 91 ? 1.197 6.374 11.061 1.00 98.38 91 LEU A CA 1
ATOM 687 C C . LEU A 1 91 ? 1.738 5.229 10.207 1.00 98.38 91 LEU A C 1
ATOM 689 O O . LEU A 1 91 ? 1.062 4.215 10.033 1.00 98.38 91 LEU A O 1
ATOM 693 N N . GLN A 1 92 ? 2.961 5.365 9.697 1.00 98.31 92 GLN A N 1
ATOM 694 C CA . GLN A 1 92 ? 3.646 4.258 9.036 1.00 98.31 92 GLN A CA 1
ATOM 695 C C . GLN A 1 92 ? 4.169 3.266 10.080 1.00 98.31 92 GLN A C 1
ATOM 697 O O . GLN A 1 92 ? 4.860 3.652 11.022 1.00 98.31 92 GLN A O 1
ATOM 702 N N . LEU A 1 93 ? 3.855 1.988 9.895 1.00 98.31 93 LEU A N 1
ATOM 703 C CA . LEU A 1 93 ? 4.343 0.887 10.718 1.00 98.31 93 LEU A CA 1
ATOM 704 C C . LEU A 1 93 ? 5.508 0.177 10.026 1.00 98.31 93 LEU A C 1
ATOM 706 O O . LEU A 1 93 ? 5.645 0.212 8.799 1.00 98.31 93 LEU A O 1
ATOM 710 N N . THR A 1 94 ? 6.328 -0.510 10.818 1.00 96.62 94 THR A N 1
ATOM 711 C CA . THR A 1 94 ? 7.310 -1.457 10.286 1.00 96.62 94 THR A CA 1
ATOM 712 C C . THR A 1 94 ? 6.578 -2.619 9.622 1.00 96.62 94 THR A C 1
ATOM 714 O O . THR A 1 94 ? 5.632 -3.166 10.188 1.00 96.62 94 THR A O 1
ATOM 717 N N . ALA A 1 95 ? 7.017 -2.992 8.424 1.00 95.00 95 ALA A N 1
ATOM 718 C CA . ALA A 1 95 ? 6.471 -4.108 7.671 1.00 95.00 95 ALA A CA 1
ATOM 719 C C . ALA A 1 95 ? 7.609 -4.992 7.169 1.00 95.00 95 ALA A C 1
ATOM 721 O O . ALA A 1 95 ? 8.622 -4.490 6.678 1.00 95.00 95 ALA A O 1
ATOM 722 N N . ASP A 1 96 ? 7.421 -6.303 7.271 1.00 93.38 96 ASP A N 1
ATOM 723 C CA . ASP A 1 96 ? 8.366 -7.256 6.712 1.00 93.38 96 ASP A CA 1
ATOM 724 C C . ASP A 1 96 ? 8.332 -7.227 5.188 1.00 93.38 96 ASP A C 1
ATOM 726 O O . ASP A 1 96 ? 7.300 -6.974 4.550 1.00 93.38 96 ASP A O 1
ATOM 730 N N . LYS A 1 97 ? 9.480 -7.548 4.593 1.00 89.69 97 LYS A N 1
ATOM 731 C CA . LYS A 1 97 ? 9.563 -7.753 3.154 1.00 89.69 97 LYS A CA 1
ATOM 732 C C . LYS A 1 97 ? 8.672 -8.943 2.760 1.00 89.69 97 LYS A C 1
ATOM 734 O O . LYS A 1 97 ? 8.800 -10.011 3.361 1.00 89.69 97 LYS A O 1
ATOM 739 N N . PRO A 1 98 ? 7.813 -8.805 1.736 1.00 94.00 98 PRO A N 1
ATOM 740 C CA . PRO A 1 98 ? 7.005 -9.917 1.254 1.00 94.00 98 PRO A CA 1
ATOM 741 C C . PRO A 1 98 ? 7.861 -11.098 0.790 1.00 94.00 98 PRO A C 1
ATOM 743 O O . PRO A 1 98 ? 8.889 -10.916 0.137 1.00 94.00 98 PRO A O 1
ATOM 746 N N . ALA A 1 99 ? 7.405 -12.317 1.090 1.00 95.62 99 ALA A N 1
ATOM 747 C CA . ALA A 1 99 ? 8.037 -13.544 0.599 1.00 95.62 99 ALA A CA 1
ATOM 748 C C . ALA A 1 99 ? 7.924 -13.682 -0.930 1.00 95.62 99 ALA A C 1
ATOM 750 O O . ALA A 1 99 ? 8.783 -14.273 -1.582 1.00 95.62 99 ALA A O 1
ATOM 751 N N . ASP A 1 100 ? 6.863 -13.118 -1.509 1.00 96.50 100 ASP A N 1
ATOM 752 C CA . ASP A 1 100 ? 6.666 -13.087 -2.948 1.00 96.50 100 ASP A CA 1
ATOM 753 C C . ASP A 1 100 ? 7.626 -12.094 -3.615 1.00 96.50 100 ASP A C 1
ATOM 755 O O . ASP A 1 100 ? 7.484 -10.879 -3.497 1.00 96.50 100 ASP A O 1
ATOM 759 N N . THR A 1 101 ? 8.582 -12.623 -4.378 1.00 96.12 101 THR A N 1
ATOM 760 C CA . THR A 1 101 ? 9.597 -11.836 -5.101 1.00 96.12 101 THR A CA 1
ATOM 761 C C . THR A 1 101 ? 9.032 -10.920 -6.194 1.00 96.12 101 THR A C 1
ATOM 763 O O . THR A 1 101 ? 9.748 -10.048 -6.707 1.00 96.12 101 THR A O 1
ATOM 766 N N . ARG A 1 102 ? 7.758 -11.098 -6.566 1.00 97.69 102 ARG A N 1
ATOM 767 C CA . ARG A 1 102 ? 7.031 -10.200 -7.472 1.00 97.69 102 ARG A CA 1
ATOM 768 C C . ARG A 1 102 ? 6.683 -8.878 -6.792 1.00 97.69 102 ARG A C 1
ATOM 770 O O . ARG A 1 102 ? 6.489 -7.894 -7.499 1.00 97.69 102 ARG A O 1
ATOM 777 N N . ILE A 1 103 ? 6.654 -8.833 -5.462 1.00 98.06 103 ILE A N 1
ATOM 778 C CA . ILE A 1 103 ? 6.400 -7.625 -4.680 1.00 98.06 103 ILE A CA 1
ATOM 779 C C . ILE A 1 103 ? 7.744 -7.044 -4.232 1.00 98.06 103 ILE A C 1
ATOM 781 O O . ILE A 1 103 ? 8.528 -7.688 -3.535 1.00 98.06 103 ILE A O 1
ATOM 785 N N . LEU A 1 104 ? 8.032 -5.818 -4.660 1.00 97.81 104 LEU A N 1
ATOM 786 C CA . LEU A 1 104 ? 9.302 -5.146 -4.379 1.00 97.81 104 LEU A CA 1
ATOM 787 C C . LEU A 1 104 ? 9.326 -4.507 -2.995 1.00 97.81 104 LEU A C 1
ATOM 789 O O . LEU A 1 104 ? 10.368 -4.477 -2.342 1.00 97.81 104 LEU A O 1
ATOM 793 N N . GLU A 1 105 ? 8.183 -3.982 -2.568 1.00 97.75 105 GLU A N 1
ATOM 794 C CA . GLU A 1 105 ? 8.045 -3.243 -1.323 1.00 97.75 105 GLU A CA 1
ATOM 795 C C . GLU A 1 105 ? 6.628 -3.406 -0.772 1.00 97.75 105 GLU A C 1
ATOM 797 O O . GLU A 1 105 ? 5.658 -3.346 -1.528 1.00 97.75 105 GLU A O 1
ATOM 802 N N . ARG A 1 106 ? 6.525 -3.573 0.550 1.00 98.31 106 ARG A N 1
ATOM 803 C CA . ARG A 1 106 ? 5.275 -3.477 1.303 1.00 98.31 106 ARG A CA 1
ATOM 804 C C . ARG A 1 106 ? 5.372 -2.322 2.280 1.00 98.31 106 ARG A C 1
ATOM 806 O O . ARG A 1 106 ? 6.365 -2.192 2.992 1.00 98.31 106 ARG A O 1
ATOM 813 N N . VAL A 1 107 ? 4.318 -1.523 2.347 1.00 98.38 107 VAL A N 1
ATOM 814 C CA . VAL A 1 107 ? 4.139 -0.516 3.395 1.00 98.38 107 VAL A CA 1
ATOM 815 C C . VAL A 1 107 ? 2.834 -0.771 4.123 1.00 98.38 107 VAL A C 1
ATOM 817 O O . VAL A 1 107 ? 1.848 -1.210 3.528 1.00 98.38 107 VAL A O 1
ATOM 820 N N . VAL A 1 108 ? 2.841 -0.503 5.424 1.00 98.62 108 VAL A N 1
ATOM 821 C CA . VAL A 1 108 ? 1.648 -0.575 6.260 1.00 98.62 108 VAL A CA 1
ATOM 822 C C . VAL A 1 108 ? 1.463 0.780 6.916 1.00 98.62 108 VAL A C 1
ATOM 824 O O . VAL A 1 108 ? 2.363 1.270 7.595 1.00 98.62 108 VAL A O 1
ATOM 827 N N . PHE A 1 109 ? 0.298 1.382 6.712 1.00 98.75 109 PHE A N 1
ATOM 828 C CA . PHE A 1 109 ? -0.111 2.599 7.403 1.00 98.75 109 PHE A CA 1
ATOM 829 C C . PHE A 1 109 ? -1.313 2.307 8.286 1.00 98.75 109 PHE A C 1
ATOM 831 O O . PHE A 1 109 ? -2.150 1.473 7.945 1.00 98.75 109 PHE A O 1
ATOM 838 N N . THR A 1 110 ? -1.418 3.004 9.410 1.00 98.75 110 THR A N 1
ATOM 839 C CA . THR A 1 110 ? -2.558 2.888 10.314 1.00 98.75 110 THR A CA 1
ATOM 840 C C . THR A 1 110 ? -3.085 4.252 10.734 1.00 98.75 110 THR A C 1
ATOM 842 O O . THR A 1 110 ? -2.325 5.216 10.831 1.00 98.75 110 THR A O 1
ATOM 845 N N . ARG A 1 111 ? -4.391 4.334 10.975 1.00 98.31 111 ARG A N 1
ATOM 846 C CA . ARG A 1 111 ? -5.053 5.484 11.601 1.00 98.31 111 ARG A CA 1
ATOM 847 C C . ARG A 1 111 ? -6.322 5.040 12.310 1.00 98.31 111 ARG A C 1
ATOM 849 O O . ARG A 1 111 ? -6.880 4.001 11.976 1.00 98.31 111 ARG A O 1
ATOM 856 N N . THR A 1 112 ? -6.842 5.873 13.199 1.00 98.19 112 THR A N 1
ATOM 857 C CA . THR A 1 112 ? -8.178 5.674 13.774 1.00 98.19 112 THR A CA 1
ATOM 858 C C . THR A 1 112 ? -9.199 6.525 13.022 1.00 98.19 112 THR A C 1
ATOM 860 O O . THR A 1 112 ? -8.951 7.699 12.734 1.00 98.19 112 THR A O 1
ATOM 863 N N . LEU A 1 113 ? -10.346 5.937 12.688 1.00 96.25 113 LEU A N 1
ATOM 864 C CA . LEU A 1 113 ? -11.506 6.611 12.102 1.00 96.25 113 LEU A CA 1
ATOM 865 C C . LEU A 1 113 ? -12.723 6.495 13.017 1.00 96.25 113 LEU A C 1
ATOM 867 O O . LEU A 1 113 ? -12.779 5.619 13.871 1.00 96.25 113 LEU A O 1
ATOM 871 N N . GLN A 1 114 ? -13.702 7.373 12.813 1.00 97.19 114 GLN A N 1
ATOM 872 C CA . GLN A 1 114 ? -15.039 7.227 13.385 1.00 97.19 114 GLN A CA 1
ATOM 873 C C . GLN A 1 114 ? -15.937 6.516 12.368 1.00 97.19 114 GLN A C 1
ATOM 875 O O . GLN A 1 114 ? -16.024 6.953 11.219 1.00 97.19 114 GLN A O 1
ATOM 880 N N . TYR A 1 115 ? -16.592 5.433 12.779 1.00 96.38 115 TYR A N 1
ATOM 881 C CA . TYR A 1 115 ? -17.539 4.668 11.966 1.00 96.38 115 TYR A CA 1
ATOM 882 C C . TYR A 1 115 ? -18.746 4.295 12.829 1.00 96.38 115 TYR A C 1
ATOM 884 O O . TYR A 1 115 ? -18.576 3.643 13.854 1.00 96.38 115 TYR A O 1
ATOM 892 N N . ASP A 1 116 ? -19.950 4.734 12.451 1.00 94.31 116 ASP A N 1
ATOM 893 C CA . ASP A 1 116 ? -21.176 4.546 13.253 1.00 94.31 116 ASP A CA 1
ATOM 894 C C . ASP A 1 116 ? -21.021 4.991 14.726 1.00 94.31 116 ASP A C 1
ATOM 896 O O . ASP A 1 116 ? -21.502 4.358 15.662 1.00 94.31 116 ASP A O 1
ATOM 900 N N . GLY A 1 117 ? -20.299 6.098 14.945 1.00 96.06 117 GLY A N 1
ATOM 901 C CA . GLY A 1 117 ? -20.023 6.640 16.282 1.00 96.06 117 GLY A CA 1
ATOM 902 C C . GLY A 1 117 ? -18.998 5.847 17.102 1.00 96.06 117 GLY A C 1
ATOM 903 O O . GLY A 1 117 ? -18.765 6.184 18.262 1.00 96.06 117 GLY A O 1
ATOM 904 N N . LEU A 1 118 ? -18.379 4.816 16.522 1.00 96.94 118 LEU A N 1
ATOM 905 C CA . LEU A 1 118 ? -17.345 4.005 17.157 1.00 96.94 118 LEU A CA 1
ATOM 906 C C . LEU A 1 118 ? -15.951 4.361 16.611 1.00 96.94 118 LEU A C 1
ATOM 908 O O . LEU A 1 118 ? -15.789 4.514 15.395 1.00 96.94 118 LEU A O 1
ATOM 912 N N . PRO A 1 119 ? -14.916 4.441 17.468 1.00 97.75 119 PRO A N 1
ATOM 913 C CA . PRO A 1 119 ? -13.536 4.526 17.010 1.00 97.75 119 PRO A CA 1
ATOM 914 C C . PRO A 1 119 ? -13.084 3.171 16.446 1.00 97.75 119 PRO A C 1
ATOM 916 O O . PRO A 1 119 ? -13.146 2.151 17.129 1.00 97.75 119 PRO A O 1
ATOM 919 N N . VAL A 1 120 ? -12.582 3.163 15.213 1.00 98.31 120 VAL A N 1
ATOM 920 C CA . VAL A 1 120 ? -12.110 1.958 14.519 1.00 98.31 120 VAL A CA 1
ATOM 921 C C . VAL A 1 120 ? -10.690 2.173 14.008 1.00 98.31 120 VAL A C 1
ATOM 923 O O . VAL A 1 120 ? -10.419 3.134 13.285 1.00 98.31 120 VAL A O 1
ATOM 926 N N . SER A 1 121 ? -9.781 1.262 14.356 1.00 98.38 121 SER A N 1
ATOM 927 C CA . SER A 1 121 ? -8.442 1.216 13.764 1.00 98.38 121 SER A CA 1
ATOM 928 C C . SER A 1 121 ? -8.530 0.763 12.310 1.00 98.38 121 SER A C 1
ATOM 930 O O . SER A 1 121 ? -9.146 -0.255 12.002 1.00 98.38 121 SER A O 1
ATOM 932 N N . VAL A 1 122 ? -7.887 1.498 11.414 1.00 98.38 122 VAL A N 1
ATOM 933 C CA . VAL A 1 122 ? -7.836 1.216 9.981 1.00 98.38 122 VAL A CA 1
ATOM 934 C C . VAL A 1 122 ? -6.396 0.986 9.577 1.00 98.38 122 VAL A C 1
ATOM 936 O O . VAL A 1 122 ? -5.538 1.817 9.860 1.00 98.38 122 VAL A O 1
ATOM 939 N N . TYR A 1 123 ? -6.140 -0.122 8.892 1.00 98.50 123 TYR A N 1
ATOM 940 C CA . TYR A 1 123 ? -4.846 -0.453 8.315 1.00 98.50 123 TYR A CA 1
ATOM 941 C C . TYR A 1 123 ? -4.933 -0.421 6.795 1.00 98.50 123 TYR A C 1
ATOM 943 O O . TYR A 1 123 ? -5.804 -1.049 6.194 1.00 98.50 123 TYR A O 1
ATOM 951 N N . LEU A 1 124 ? -3.996 0.285 6.177 1.00 98.50 124 LEU A N 1
ATOM 952 C CA . LEU A 1 124 ? -3.713 0.201 4.757 1.00 98.50 124 LEU A CA 1
ATOM 953 C C . LEU A 1 124 ? -2.457 -0.650 4.588 1.00 98.50 124 LEU A C 1
ATOM 955 O O . LEU A 1 124 ? -1.364 -0.210 4.940 1.00 98.50 124 LEU A O 1
ATOM 959 N N . VAL A 1 125 ? -2.609 -1.851 4.048 1.00 98.25 125 VAL A N 1
ATOM 960 C CA . VAL A 1 125 ? -1.484 -2.671 3.591 1.00 98.25 125 VAL A CA 1
ATOM 961 C C . VAL A 1 125 ? -1.350 -2.412 2.102 1.00 98.25 125 VAL A C 1
ATOM 963 O O . VAL A 1 125 ? -2.307 -2.636 1.371 1.00 98.25 125 VAL A O 1
ATOM 966 N N . ALA A 1 126 ? -0.210 -1.923 1.636 1.00 98.25 126 ALA A N 1
ATOM 967 C CA . ALA A 1 126 ? -0.005 -1.660 0.219 1.00 98.25 126 ALA A CA 1
ATOM 968 C C . ALA A 1 126 ? 1.234 -2.395 -0.293 1.00 98.25 126 ALA A C 1
ATOM 970 O O . ALA A 1 126 ? 2.284 -2.351 0.349 1.00 98.25 126 ALA A O 1
ATOM 971 N N . ASP A 1 127 ? 1.104 -3.024 -1.460 1.00 98.31 127 ASP A N 1
ATOM 972 C CA . ASP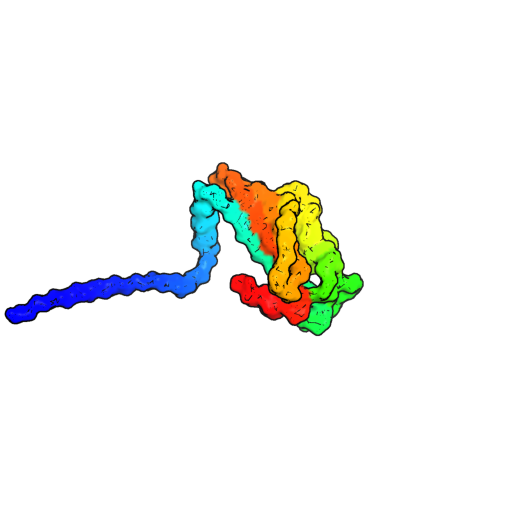 A 1 127 ? 2.153 -3.806 -2.114 1.00 98.31 127 ASP A CA 1
ATOM 973 C C . ASP A 1 127 ? 2.522 -3.221 -3.476 1.00 98.31 127 ASP A C 1
ATOM 975 O O . ASP A 1 127 ? 1.674 -3.104 -4.364 1.00 98.31 127 ASP A O 1
ATOM 979 N N . ALA A 1 128 ? 3.806 -2.918 -3.661 1.00 98.25 128 ALA A N 1
ATOM 980 C CA . ALA A 1 128 ? 4.384 -2.506 -4.933 1.00 98.25 128 ALA A CA 1
ATOM 981 C C . ALA A 1 128 ? 4.759 -3.729 -5.773 1.00 98.25 128 ALA A C 1
ATOM 983 O O . ALA A 1 128 ? 5.833 -4.316 -5.607 1.00 98.25 128 ALA A O 1
ATOM 984 N N . TRP A 1 129 ? 3.879 -4.116 -6.688 1.00 98.12 129 TRP A N 1
ATOM 985 C CA . TRP A 1 129 ? 4.120 -5.211 -7.617 1.00 98.12 129 TRP A CA 1
ATOM 986 C C . TRP A 1 129 ? 5.027 -4.769 -8.753 1.00 98.12 129 TRP A C 1
ATOM 988 O O . TRP A 1 129 ? 4.741 -3.799 -9.454 1.00 98.12 129 TRP A O 1
ATOM 998 N N . ARG A 1 130 ? 6.100 -5.527 -8.966 1.00 98.12 130 ARG A N 1
ATOM 999 C CA . ARG A 1 130 ? 7.064 -5.309 -10.042 1.00 98.12 130 ARG A CA 1
ATOM 1000 C C . ARG A 1 130 ? 6.347 -5.215 -11.391 1.00 98.12 130 ARG A C 1
ATOM 1002 O O . ARG A 1 130 ? 5.572 -6.108 -11.739 1.00 98.12 130 ARG A O 1
ATOM 1009 N N . GLY A 1 131 ? 6.645 -4.170 -12.161 1.00 97.12 131 GLY A N 1
ATOM 1010 C CA . GLY A 1 131 ? 5.822 -3.776 -13.311 1.00 97.12 131 GLY A CA 1
ATOM 1011 C C . GLY A 1 131 ? 5.696 -4.832 -14.412 1.00 97.12 131 GLY A C 1
ATOM 1012 O O . GLY A 1 131 ? 4.609 -5.035 -14.944 1.00 97.12 131 GLY A O 1
ATOM 1013 N N . LYS A 1 132 ? 6.728 -5.657 -14.638 1.00 97.25 132 LYS A N 1
ATOM 1014 C CA . LYS A 1 132 ? 6.637 -6.797 -15.574 1.00 97.25 132 LYS A CA 1
ATOM 1015 C C . LYS A 1 132 ? 5.541 -7.827 -15.238 1.00 97.25 132 LYS A C 1
ATOM 1017 O O . LYS A 1 132 ? 5.241 -8.691 -16.058 1.00 97.25 132 LYS A O 1
ATOM 1022 N N . TYR A 1 133 ? 4.951 -7.758 -14.041 1.00 97.06 133 TYR A N 1
ATOM 1023 C CA . TYR A 1 133 ? 3.850 -8.605 -13.583 1.00 97.06 133 TYR A CA 1
ATOM 1024 C C . TYR A 1 133 ? 2.508 -7.859 -13.449 1.00 97.06 133 TYR A C 1
ATOM 1026 O O . TYR A 1 133 ? 1.651 -8.332 -12.702 1.00 97.06 133 TYR A O 1
ATOM 1034 N N . ILE A 1 134 ? 2.272 -6.754 -14.177 1.00 93.50 134 ILE A N 1
ATOM 1035 C CA . ILE A 1 134 ? 0.994 -5.997 -14.159 1.00 93.50 134 ILE A CA 1
ATOM 1036 C C . ILE A 1 134 ? -0.233 -6.919 -14.239 1.00 93.50 134 ILE A C 1
ATOM 1038 O O . ILE A 1 134 ? -1.146 -6.804 -13.425 1.00 93.50 134 ILE A O 1
ATOM 1042 N N . ARG A 1 135 ? -0.243 -7.891 -15.162 1.00 93.38 135 ARG A N 1
ATOM 1043 C CA . ARG A 1 135 ? -1.356 -8.850 -15.284 1.00 93.38 135 ARG A CA 1
ATOM 1044 C C . ARG A 1 135 ? -1.587 -9.636 -13.990 1.00 93.38 135 ARG A C 1
ATOM 1046 O O . ARG A 1 135 ? -2.725 -9.755 -13.553 1.00 93.38 135 ARG A O 1
ATOM 1053 N N . GLY A 1 136 ? -0.520 -10.144 -13.375 1.00 95.06 136 GLY A N 1
ATOM 1054 C CA . GLY A 1 136 ? -0.614 -10.887 -12.118 1.00 95.06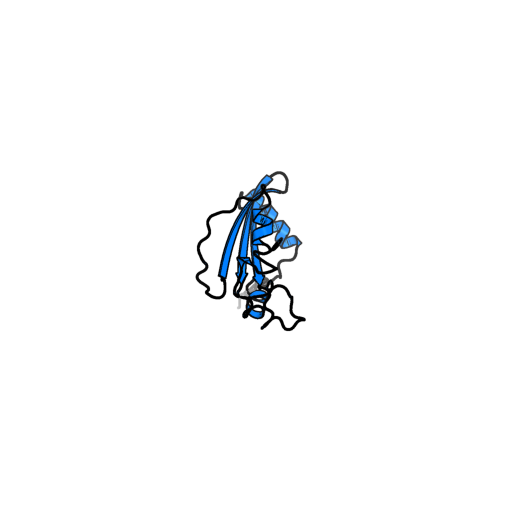 136 GLY A CA 1
ATOM 1055 C C . GLY A 1 136 ? -1.123 -10.019 -10.968 1.00 95.06 136 GLY A C 1
ATOM 1056 O O . GLY A 1 136 ? -1.959 -10.471 -10.193 1.00 95.06 136 GLY A O 1
ATOM 1057 N N . ALA A 1 137 ? -0.698 -8.755 -10.910 1.00 95.44 137 ALA A N 1
ATOM 1058 C CA . ALA A 1 137 ? -1.177 -7.795 -9.919 1.00 95.44 137 ALA A CA 1
ATOM 1059 C C . ALA A 1 137 ? -2.690 -7.518 -10.051 1.00 95.44 137 ALA A C 1
ATOM 1061 O O . ALA A 1 137 ? -3.389 -7.391 -9.052 1.00 95.44 137 ALA A O 1
ATOM 1062 N N . THR A 1 138 ? -3.242 -7.498 -11.271 1.00 92.31 138 THR A N 1
ATOM 1063 C CA . THR A 1 138 ? -4.702 -7.346 -11.481 1.00 92.31 138 THR A CA 1
ATOM 1064 C C . THR A 1 138 ? -5.530 -8.578 -11.100 1.00 92.31 138 THR A C 1
ATOM 1066 O O . THR A 1 138 ? -6.749 -8.553 -11.229 1.00 92.31 138 THR A O 1
ATOM 1069 N N . GLN A 1 139 ? -4.887 -9.663 -10.671 1.00 94.44 139 GLN A N 1
ATOM 1070 C CA . GLN A 1 139 ? -5.520 -10.947 -10.358 1.00 94.44 139 GLN A CA 1
ATOM 1071 C C . GLN A 1 139 ? -5.203 -11.420 -8.931 1.00 94.44 139 GLN A C 1
ATOM 1073 O O . GLN A 1 139 ? -5.500 -12.559 -8.587 1.00 94.44 139 GLN A O 1
ATOM 1078 N N . SER A 1 140 ? -4.558 -10.586 -8.112 1.00 86.88 140 SER A N 1
ATOM 1079 C CA . SER A 1 140 ? -4.024 -10.980 -6.805 1.00 86.88 140 SER A CA 1
ATOM 1080 C C . SER A 1 140 ? -4.947 -10.673 -5.618 1.00 86.88 140 SER A C 1
ATOM 1082 O O . SER A 1 140 ? -4.4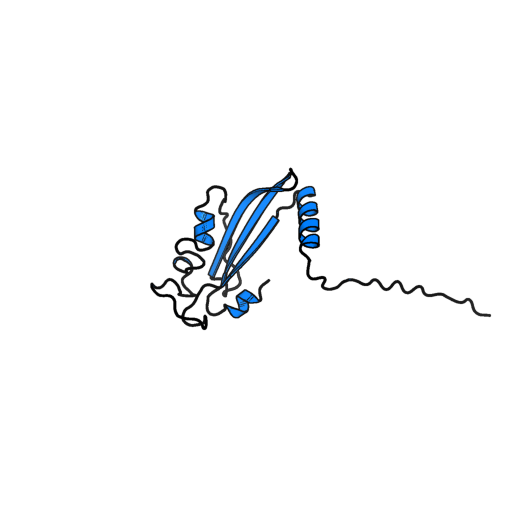47 -10.578 -4.497 1.00 86.88 140 SER A O 1
ATOM 1084 N N . TYR A 1 141 ? -6.246 -10.465 -5.854 1.00 74.12 141 TYR A N 1
ATOM 1085 C CA . TYR A 1 141 ? -7.245 -10.094 -4.842 1.00 74.12 141 TYR A CA 1
ATOM 1086 C C . TYR A 1 141 ? -8.345 -11.145 -4.679 1.00 74.12 141 TYR A C 1
ATOM 1088 O O . TYR A 1 141 ? -8.582 -11.915 -5.637 1.00 74.12 141 TYR A O 1
#